Protein AF-A0A941GFA0-F1 (afdb_monomer_lite)

Radius of gyration: 11.66 Å; chains: 1; bounding box: 31×24×29 Å

Foldseek 3Di:
DKFKFKAFDQQDDQKDFQVRTDPVVPRGWQAAPVQFPDKWKDKLNHTDDPVQWDGGGGMIGGPDPGDRGGGIMIMMMTHGD

Organism: Niallia circulans (NCBI:txid1397)

InterPro domains:
  IPR025237 Domain of unknown function DUF4183 [PF13799] (7-78)

Secondary structure (DSSP, 8-state):
-EEEEEEE--SS-SEEEGGGB-GGG-S-----GGG-SEEEEEETTEEPPGGGEEEETTEEEE-SSSPPPTT-EEEEEEE--

Structure (mmCIF, N/CA/C/O backbone):
data_AF-A0A941GFA0-F1
#
_entry.id   AF-A0A941GFA0-F1
#
loop_
_atom_site.group_PDB
_atom_site.id
_atom_site.type_symbol
_atom_site.label_atom_id
_atom_site.label_alt_id
_atom_site.label_comp_id
_atom_site.label_asym_id
_atom_site.label_entity_id
_atom_site.label_seq_id
_atom_site.pdbx_PDB_ins_code
_atom_site.Cartn_x
_atom_site.Cartn_y
_atom_site.Cartn_z
_atom_site.occupancy
_atom_site.B_iso_or_equiv
_atom_site.auth_seq_id
_atom_site.auth_comp_id
_atom_site.auth_asym_id
_atom_site.auth_atom_id
_atom_site.pdbx_PDB_model_num
ATOM 1 N N . MET A 1 1 ? -17.982 1.833 6.844 1.00 92.00 1 MET A N 1
ATOM 2 C CA . MET A 1 1 ? -17.898 2.478 5.502 1.00 92.00 1 MET A CA 1
ATOM 3 C C . MET A 1 1 ? -16.568 2.108 4.856 1.00 92.00 1 MET A C 1
ATOM 5 O O . MET A 1 1 ? -15.613 1.901 5.591 1.00 92.00 1 MET A O 1
ATOM 9 N N . VAL A 1 2 ? -16.486 2.010 3.527 1.00 94.44 2 VAL A N 1
ATOM 10 C CA . VAL A 1 2 ? -15.210 1.778 2.821 1.00 94.44 2 VAL A CA 1
ATOM 11 C C . VAL A 1 2 ? -14.802 3.060 2.105 1.00 94.44 2 VAL A C 1
ATOM 13 O O . VAL A 1 2 ? -15.633 3.670 1.436 1.00 94.44 2 VAL A O 1
ATOM 16 N N . LEU A 1 3 ? -13.548 3.471 2.281 1.00 97.00 3 LEU A N 1
ATOM 17 C CA . LEU A 1 3 ? -12.906 4.524 1.500 1.00 97.00 3 LEU A CA 1
ATOM 18 C C . LEU A 1 3 ? -11.793 3.900 0.663 1.00 97.00 3 LEU A C 1
ATOM 20 O O . LEU A 1 3 ? -11.097 3.000 1.132 1.00 97.00 3 LEU A O 1
ATOM 24 N N . GLU A 1 4 ? -11.613 4.396 -0.553 1.00 97.56 4 GLU A N 1
ATOM 25 C CA . GLU A 1 4 ? -10.602 3.893 -1.473 1.00 97.56 4 GLU A CA 1
ATOM 26 C C . GLU A 1 4 ? -9.685 5.027 -1.929 1.00 97.56 4 GLU A C 1
ATOM 28 O O . GLU A 1 4 ? -10.125 6.160 -2.134 1.00 97.56 4 GLU A O 1
ATOM 33 N N . TYR A 1 5 ? -8.405 4.698 -2.065 1.00 98.56 5 TYR A N 1
ATOM 34 C CA . TYR A 1 5 ? -7.398 5.517 -2.722 1.00 98.56 5 TYR A CA 1
ATOM 35 C C . TYR A 1 5 ? -6.873 4.763 -3.946 1.00 98.56 5 TYR A C 1
ATOM 37 O O . TYR A 1 5 ? -6.588 3.570 -3.857 1.00 98.56 5 TYR A O 1
ATOM 45 N N . PHE A 1 6 ? -6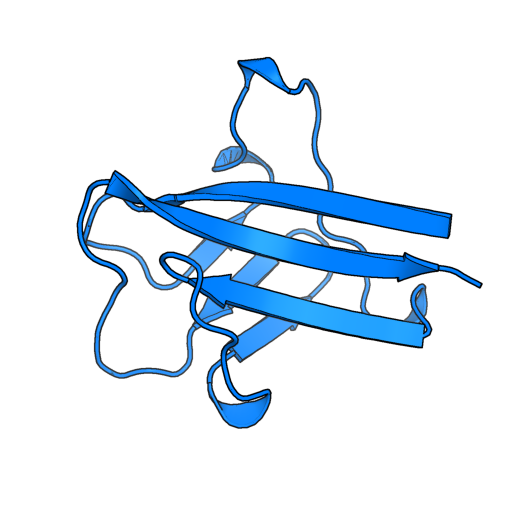.724 5.466 -5.063 1.00 98.50 6 PHE A N 1
ATOM 46 C CA . PHE A 1 6 ? -6.285 4.964 -6.357 1.00 98.50 6 PHE A CA 1
ATOM 47 C C . PHE A 1 6 ? -5.146 5.821 -6.889 1.00 98.50 6 PHE A C 1
ATOM 49 O O . PHE A 1 6 ? -5.308 7.033 -7.042 1.00 98.50 6 PHE A O 1
ATOM 56 N N . ALA A 1 7 ? -4.053 5.174 -7.275 1.00 98.44 7 ALA A N 1
ATOM 57 C CA . ALA A 1 7 ? -2.940 5.774 -7.997 1.00 98.44 7 ALA A CA 1
ATOM 58 C C . ALA A 1 7 ? -2.487 4.881 -9.156 1.00 98.44 7 ALA A C 1
ATOM 60 O O . ALA A 1 7 ? -2.795 3.686 -9.208 1.00 98.44 7 ALA A O 1
ATOM 61 N N . ILE A 1 8 ? -1.735 5.477 -10.080 1.00 98.25 8 ILE A N 1
ATOM 62 C CA . ILE A 1 8 ? -1.059 4.775 -11.171 1.00 98.25 8 ILE A CA 1
ATOM 63 C C . ILE A 1 8 ? 0.445 4.908 -10.952 1.00 98.25 8 ILE A C 1
ATOM 65 O O . ILE A 1 8 ? 0.965 6.013 -10.790 1.00 98.25 8 ILE A O 1
ATOM 69 N N . ALA A 1 9 ? 1.144 3.778 -10.918 1.00 97.94 9 ALA A N 1
ATOM 70 C CA . ALA A 1 9 ? 2.586 3.759 -10.752 1.00 97.94 9 ALA A CA 1
ATOM 71 C C . ALA A 1 9 ? 3.302 4.282 -12.002 1.00 97.94 9 ALA A C 1
ATOM 73 O O . ALA A 1 9 ? 2.907 3.999 -13.133 1.00 97.94 9 ALA A O 1
ATOM 74 N N . ASP A 1 10 ? 4.394 5.011 -11.789 1.00 96.88 10 ASP A N 1
ATOM 75 C CA . ASP A 1 10 ? 5.269 5.527 -12.849 1.00 96.88 10 ASP A CA 1
ATOM 76 C C . ASP A 1 10 ? 6.422 4.572 -13.198 1.00 96.88 10 ASP A C 1
ATOM 78 O O . ASP A 1 10 ? 7.187 4.839 -14.123 1.00 96.88 10 ASP A O 1
ATOM 82 N N . GLY A 1 11 ? 6.539 3.441 -12.493 1.00 97.00 11 GLY A N 1
ATOM 83 C CA . GLY A 1 11 ? 7.627 2.484 -12.684 1.00 97.00 11 GLY A CA 1
ATOM 84 C C . GLY A 1 11 ? 8.907 2.808 -11.919 1.00 97.00 11 GLY A C 1
ATOM 85 O O . GLY A 1 11 ? 9.921 2.173 -12.194 1.00 97.00 11 GLY A O 1
ATOM 86 N N . SER A 1 12 ? 8.900 3.792 -11.012 1.00 96.38 12 SER A N 1
ATOM 87 C CA . SER A 1 12 ? 10.129 4.288 -10.372 1.00 96.38 12 SER A CA 1
ATOM 88 C C . SER A 1 12 ? 10.049 4.530 -8.863 1.00 96.38 12 SER A C 1
ATOM 90 O O . SER A 1 12 ? 11.094 4.600 -8.218 1.00 96.38 12 SER A O 1
ATOM 92 N N . LYS A 1 13 ? 8.848 4.646 -8.282 1.00 94.81 13 LYS A N 1
ATOM 93 C CA . LYS A 1 13 ? 8.668 5.008 -6.866 1.00 94.81 13 LYS A CA 1
ATOM 94 C C . LYS A 1 13 ? 8.112 3.883 -5.991 1.00 94.81 13 LYS A C 1
ATOM 96 O O . LYS A 1 13 ? 7.235 3.125 -6.400 1.00 94.81 13 LYS A O 1
ATOM 101 N N . HIS A 1 14 ? 8.567 3.866 -4.738 1.00 98.12 14 HIS A N 1
ATOM 102 C CA . HIS A 1 14 ? 8.008 3.064 -3.638 1.00 98.12 14 HIS A CA 1
ATOM 103 C C . HIS A 1 14 ? 7.008 3.836 -2.776 1.00 98.12 14 HIS A C 1
ATOM 105 O O . HIS A 1 14 ? 6.278 3.236 -1.993 1.00 98.12 14 HIS A O 1
ATOM 111 N N . ILE A 1 15 ? 6.999 5.163 -2.879 1.00 98.50 15 ILE A N 1
ATOM 112 C CA . ILE A 1 15 ? 6.181 6.035 -2.038 1.00 98.50 15 ILE A CA 1
ATOM 113 C C . ILE A 1 15 ? 5.019 6.567 -2.869 1.00 98.50 15 ILE A C 1
ATOM 115 O O . ILE A 1 15 ? 5.230 7.113 -3.949 1.00 98.50 15 ILE A O 1
ATOM 119 N N . PHE A 1 16 ? 3.808 6.424 -2.341 1.00 98.56 16 PHE A N 1
ATOM 120 C CA . PHE A 1 16 ? 2.581 6.958 -2.922 1.00 98.56 16 PHE A CA 1
ATOM 121 C C . PHE A 1 16 ? 1.913 7.878 -1.911 1.00 98.56 16 PHE A C 1
ATOM 123 O O . PHE A 1 16 ? 1.662 7.489 -0.770 1.00 98.56 16 PHE A O 1
ATOM 130 N N . THR A 1 17 ? 1.625 9.099 -2.331 1.00 98.56 17 THR A N 1
ATOM 131 C CA . THR A 1 17 ? 1.012 10.148 -1.517 1.00 98.56 17 THR A CA 1
ATOM 132 C C . THR A 1 17 ? -0.369 10.508 -2.051 1.00 98.56 17 THR A C 1
ATOM 134 O O . THR A 1 17 ? -0.766 10.096 -3.143 1.00 98.56 17 THR A O 1
ATOM 137 N N . GLU A 1 18 ? -1.121 11.326 -1.318 1.00 98.44 18 GLU A N 1
ATOM 138 C CA . GLU A 1 18 ? -2.404 11.850 -1.811 1.00 98.44 18 GLU A CA 1
ATOM 139 C C . GLU A 1 18 ? -2.273 12.611 -3.150 1.00 98.44 18 GLU A C 1
ATOM 141 O O . GLU A 1 18 ? -3.232 12.648 -3.920 1.00 98.44 18 GLU A O 1
ATOM 146 N N . GLU A 1 19 ? -1.095 13.165 -3.466 1.00 97.25 19 GLU A N 1
ATOM 147 C CA . GLU A 1 19 ? -0.825 13.876 -4.728 1.00 97.25 19 GLU A CA 1
ATOM 148 C C . GLU A 1 19 ? -0.690 12.940 -5.936 1.00 97.25 19 GLU A C 1
ATOM 150 O O . GLU A 1 19 ? -0.972 13.346 -7.066 1.00 97.25 19 GLU A O 1
ATOM 155 N N . ASP A 1 20 ? -0.310 11.683 -5.694 1.00 97.75 20 ASP A N 1
ATOM 156 C CA . ASP A 1 20 ? -0.225 10.631 -6.712 1.00 97.75 20 ASP A CA 1
ATOM 157 C C . ASP A 1 20 ? -1.599 10.034 -7.058 1.00 97.75 20 ASP A C 1
ATOM 159 O O . ASP A 1 20 ? -1.716 9.210 -7.969 1.00 97.75 20 ASP A O 1
ATOM 163 N N . GLY A 1 21 ? -2.642 10.438 -6.327 1.00 97.62 21 GLY A N 1
ATOM 164 C CA . GLY A 1 21 ? -4.003 9.983 -6.552 1.00 97.62 21 GLY A CA 1
ATOM 165 C C . GLY A 1 21 ? -4.530 10.372 -7.938 1.00 97.62 21 GLY A C 1
ATOM 166 O O . GLY A 1 21 ? -4.306 11.481 -8.426 1.00 97.62 21 GLY A O 1
ATOM 167 N N . VAL A 1 22 ? -5.294 9.471 -8.560 1.00 97.62 22 VAL A N 1
ATOM 168 C CA . VAL A 1 22 ? -6.040 9.722 -9.806 1.00 97.62 22 VAL A CA 1
ATOM 169 C C . VAL A 1 22 ? -6.957 10.940 -9.628 1.00 97.62 22 VAL A C 1
ATOM 171 O O . VAL A 1 22 ? -7.910 10.911 -8.845 1.00 97.62 22 VAL A O 1
ATOM 174 N N . LYS A 1 23 ? -6.665 12.026 -10.348 1.00 93.81 23 LYS A N 1
ATOM 175 C CA . LYS A 1 23 ? -7.297 13.343 -10.145 1.00 93.81 23 LYS A CA 1
ATOM 176 C C . LYS A 1 23 ? -8.761 13.366 -10.579 1.00 93.81 23 LYS A C 1
ATOM 178 O O . LYS A 1 23 ? -9.562 14.111 -10.019 1.00 93.81 23 LYS A O 1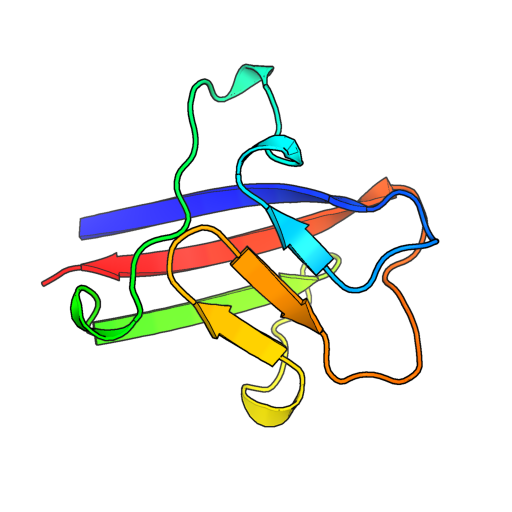
ATOM 183 N N . GLU A 1 24 ? -9.121 12.530 -11.544 1.00 94.94 24 GLU A N 1
ATOM 184 C CA . GLU A 1 24 ? -10.469 12.368 -12.090 1.00 94.94 24 GLU A CA 1
ATOM 185 C C . GLU A 1 24 ? -11.457 11.820 -11.050 1.00 94.94 24 GLU A C 1
ATOM 187 O O . GLU A 1 24 ? -12.660 12.046 -11.165 1.00 94.94 24 GLU A O 1
ATOM 192 N N . LEU A 1 25 ? -10.953 11.147 -10.008 1.00 93.50 25 LEU A N 1
ATOM 193 C CA . LEU A 1 25 ? -11.746 10.654 -8.878 1.00 93.50 25 LEU A CA 1
ATOM 194 C C . LEU A 1 25 ? -11.900 11.701 -7.760 1.00 93.50 25 LEU A C 1
ATOM 196 O O . LEU A 1 25 ? -12.460 11.416 -6.702 1.00 93.50 25 LEU A O 1
ATOM 200 N N . GLY A 1 26 ? -11.429 12.929 -7.991 1.00 93.56 26 GLY A N 1
ATOM 201 C CA . GLY A 1 26 ? -11.477 14.021 -7.029 1.00 93.56 26 GLY A CA 1
ATOM 202 C C . GLY A 1 26 ? -10.380 13.934 -5.968 1.00 93.56 26 GLY A C 1
ATOM 203 O O . GLY A 1 26 ? -9.368 13.255 -6.127 1.00 93.56 26 GLY A O 1
ATOM 204 N N . LYS A 1 27 ? -10.560 14.678 -4.869 1.00 94.12 27 LYS A N 1
ATOM 205 C CA . LYS A 1 27 ? -9.587 14.699 -3.773 1.00 94.12 27 LYS A CA 1
ATOM 206 C C . LYS A 1 27 ? -9.664 13.395 -2.985 1.00 94.12 27 LYS A C 1
ATOM 208 O O . LYS A 1 27 ? -10.599 13.187 -2.213 1.00 94.12 27 LYS A O 1
ATOM 213 N N . GLN A 1 28 ? -8.648 12.566 -3.152 1.00 97.69 28 GLN A N 1
ATOM 214 C CA . GLN A 1 28 ? -8.497 11.314 -2.425 1.00 97.69 28 GLN A CA 1
ATOM 215 C C . GLN A 1 28 ? -7.727 11.541 -1.122 1.00 97.69 28 GLN A C 1
ATOM 217 O O . GLN A 1 28 ? -7.032 12.547 -0.970 1.00 97.69 28 GLN A O 1
ATOM 222 N N . LYS A 1 29 ? -7.885 10.625 -0.165 1.00 97.56 29 LYS A N 1
ATOM 223 C CA . LYS A 1 29 ? -7.170 10.670 1.112 1.00 97.56 29 LYS A CA 1
ATOM 224 C C . LYS A 1 29 ? -6.623 9.309 1.485 1.00 97.56 29 LYS A C 1
ATOM 226 O O . LYS A 1 29 ? -7.298 8.312 1.260 1.00 97.56 29 LYS A O 1
ATOM 231 N N . ILE A 1 30 ? -5.467 9.296 2.135 1.00 98.56 30 ILE A N 1
ATOM 232 C CA . ILE A 1 30 ? -4.923 8.110 2.798 1.00 98.56 30 ILE A CA 1
ATOM 233 C C . ILE A 1 30 ? -5.088 8.341 4.300 1.00 98.56 30 ILE A C 1
ATOM 235 O O . ILE A 1 30 ? -4.451 9.216 4.890 1.00 98.56 30 ILE A O 1
ATOM 239 N N . LEU A 1 31 ? -6.018 7.612 4.914 1.00 98.06 31 LEU A N 1
ATOM 240 C CA . LEU A 1 31 ? -6.362 7.811 6.320 1.00 98.06 31 LEU A CA 1
ATOM 241 C C . LEU A 1 31 ? -5.253 7.311 7.244 1.00 98.06 31 LEU A C 1
ATOM 243 O O . LEU A 1 31 ? -4.532 6.368 6.933 1.00 98.06 31 LEU A O 1
ATOM 247 N N . ASP A 1 32 ? -5.176 7.920 8.424 1.00 97.50 32 ASP A N 1
ATOM 248 C CA . ASP A 1 32 ? -4.357 7.405 9.513 1.00 97.50 32 ASP A CA 1
ATOM 249 C C . ASP A 1 32 ? -4.821 5.977 9.891 1.00 97.50 32 ASP A C 1
ATOM 251 O O . ASP A 1 32 ? -6.025 5.777 10.111 1.00 97.50 32 ASP A O 1
ATOM 255 N N . PRO A 1 33 ? -3.911 4.986 9.995 1.00 96.81 33 PRO A N 1
ATOM 256 C CA . PRO A 1 33 ? -4.250 3.622 10.404 1.00 96.81 33 PRO A CA 1
ATOM 257 C C . PRO A 1 33 ? -5.034 3.515 11.715 1.00 96.81 33 PRO A C 1
ATOM 259 O O . PRO A 1 33 ? -5.838 2.601 11.867 1.00 96.81 33 PRO A O 1
ATOM 262 N N . SER A 1 34 ? -4.868 4.460 12.645 1.00 96.69 34 SER A N 1
ATOM 263 C CA . SER A 1 34 ? -5.623 4.512 13.905 1.00 96.69 34 SER A CA 1
ATOM 264 C C . SER A 1 34 ? -7.108 4.862 13.732 1.00 96.69 34 SER A C 1
ATOM 266 O O . SER A 1 34 ? -7.887 4.722 14.675 1.00 96.69 34 SER A O 1
ATOM 268 N N . LYS A 1 35 ? -7.518 5.341 12.551 1.00 96.25 35 LYS A N 1
ATOM 269 C CA . LYS A 1 35 ? -8.899 5.748 12.231 1.00 96.25 35 LYS A CA 1
ATOM 270 C C . LYS A 1 35 ? -9.675 4.702 11.435 1.00 96.25 35 LYS A C 1
ATOM 272 O O . LYS A 1 35 ? -10.821 4.952 11.066 1.00 96.25 35 LYS A O 1
ATOM 277 N N . VAL A 1 36 ? -9.071 3.551 11.162 1.00 96.50 36 VAL A N 1
ATOM 278 C CA . VAL A 1 36 ? -9.678 2.468 10.385 1.00 96.50 36 VAL A CA 1
ATOM 279 C C . VAL A 1 36 ? -9.498 1.145 11.123 1.00 96.50 36 VAL A C 1
ATOM 281 O O . VAL A 1 36 ? -8.570 0.977 11.907 1.00 96.50 36 VAL A O 1
ATOM 284 N N . SER A 1 37 ? -10.375 0.177 10.877 1.00 95.44 37 SER A N 1
ATOM 285 C CA . SER A 1 37 ? -10.212 -1.176 11.424 1.00 95.44 37 SER A CA 1
ATOM 286 C C . SER A 1 37 ? -9.247 -2.023 10.620 1.00 95.44 37 SER A C 1
ATOM 288 O O . SER A 1 37 ? -8.609 -2.926 11.160 1.00 95.44 37 SER A O 1
ATOM 290 N N . TYR A 1 38 ? -9.207 -1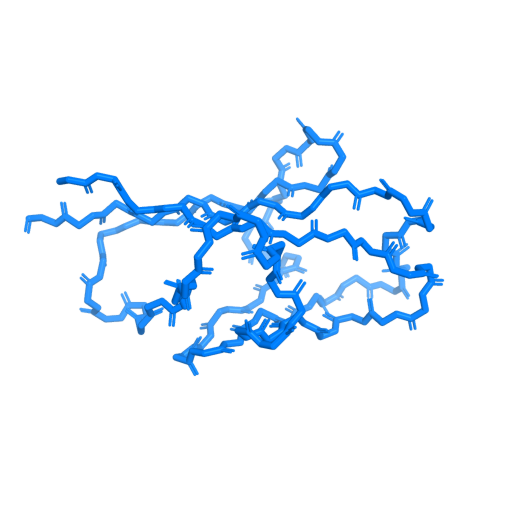.802 9.309 1.00 95.38 38 TYR A N 1
ATOM 291 C CA . TYR A 1 38 ? -8.484 -2.674 8.404 1.00 95.38 38 TYR A CA 1
ATOM 292 C C . TYR A 1 38 ? -8.138 -1.953 7.106 1.00 95.38 38 TYR A C 1
ATOM 294 O O . TYR A 1 38 ? -8.848 -1.037 6.682 1.00 95.38 38 TYR A O 1
ATOM 302 N N . MET A 1 39 ? -7.054 -2.397 6.476 1.00 98.12 39 MET A N 1
ATOM 303 C CA . MET A 1 39 ? -6.602 -1.900 5.186 1.00 98.12 39 MET A CA 1
ATOM 304 C C . MET A 1 39 ? -6.142 -3.054 4.300 1.00 98.12 39 MET A C 1
ATOM 306 O O . MET A 1 39 ? -5.474 -3.965 4.790 1.00 98.12 39 MET A O 1
ATOM 310 N N . ASN A 1 40 ? -6.447 -2.958 3.008 1.00 98.44 40 ASN A N 1
ATOM 311 C CA . ASN A 1 40 ? -5.898 -3.815 1.959 1.00 98.44 40 ASN A CA 1
ATOM 312 C C . ASN A 1 40 ? -5.188 -2.955 0.925 1.00 98.44 40 ASN A C 1
ATOM 314 O O . ASN A 1 40 ? -5.787 -2.006 0.421 1.00 98.44 40 ASN A O 1
ATOM 318 N N . LEU A 1 41 ? -3.959 -3.321 0.574 1.00 98.69 41 LEU A N 1
ATOM 319 C CA . LEU A 1 41 ? -3.260 -2.746 -0.566 1.00 98.69 41 LEU A CA 1
ATOM 320 C C . LEU A 1 41 ? -3.269 -3.741 -1.725 1.00 98.69 41 LEU A C 1
ATOM 322 O O . LEU A 1 41 ? -2.831 -4.878 -1.573 1.00 98.69 41 LEU A O 1
ATOM 326 N N . PHE A 1 42 ? -3.727 -3.300 -2.888 1.00 98.75 42 PHE A N 1
ATOM 327 C CA . PHE A 1 42 ? -3.628 -4.041 -4.135 1.00 98.75 42 PHE A CA 1
ATOM 328 C C . PHE A 1 42 ? -2.656 -3.331 -5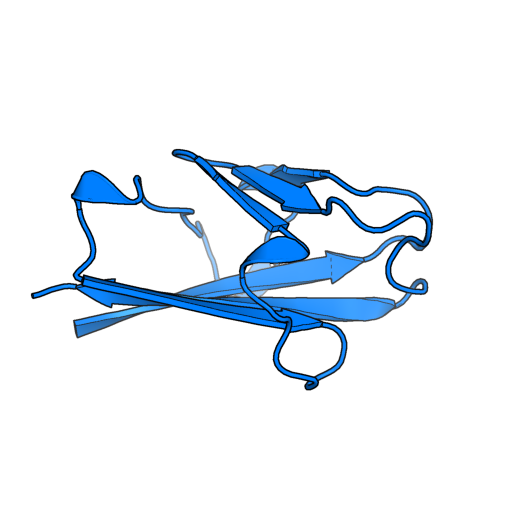.065 1.00 98.75 42 PHE A C 1
ATOM 330 O O . PHE A 1 42 ? -2.752 -2.119 -5.261 1.00 98.75 42 PHE A O 1
ATOM 337 N N . ILE A 1 43 ? -1.753 -4.097 -5.667 1.00 98.25 43 ILE A N 1
ATOM 338 C CA . ILE A 1 43 ? -0.865 -3.625 -6.727 1.00 98.25 43 ILE A CA 1
ATOM 339 C C . ILE A 1 43 ? -1.131 -4.489 -7.949 1.00 98.25 43 ILE A C 1
ATOM 341 O O . ILE A 1 43 ? -1.034 -5.713 -7.875 1.00 98.25 43 ILE A O 1
ATOM 345 N N . ASN A 1 44 ? -1.520 -3.856 -9.056 1.00 97.12 44 ASN A N 1
ATOM 346 C CA . ASN A 1 44 ? -1.921 -4.529 -10.289 1.00 97.12 44 ASN A CA 1
ATOM 347 C C . ASN A 1 44 ? -2.960 -5.646 -10.041 1.00 97.12 44 ASN A C 1
ATOM 349 O O . ASN A 1 44 ? -2.801 -6.780 -10.486 1.00 97.12 44 ASN A O 1
ATOM 353 N N . ALA A 1 45 ? -3.995 -5.324 -9.256 1.00 97.31 45 ALA 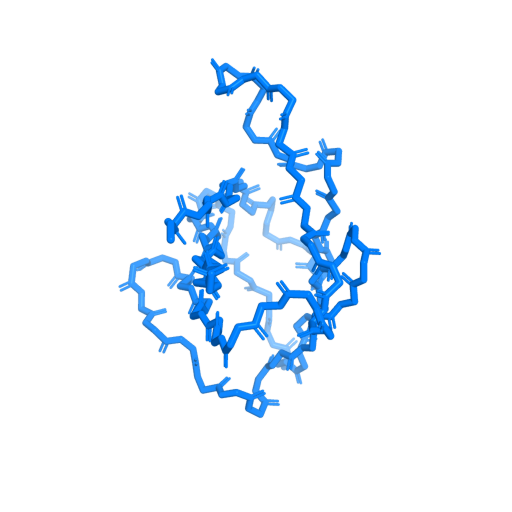A N 1
ATOM 354 C CA . ALA A 1 45 ? -5.054 -6.236 -8.803 1.00 97.31 45 ALA A CA 1
ATOM 355 C C . ALA A 1 45 ? -4.615 -7.412 -7.895 1.00 97.31 45 ALA A C 1
ATOM 357 O O . ALA A 1 45 ? -5.453 -8.230 -7.518 1.00 97.31 45 ALA A O 1
ATOM 358 N N . VAL A 1 46 ? -3.346 -7.482 -7.479 1.00 98.12 46 VAL A N 1
ATOM 359 C CA . VAL A 1 46 ? -2.842 -8.497 -6.539 1.00 98.12 46 VAL A CA 1
ATOM 360 C C . VAL A 1 46 ? -2.800 -7.928 -5.124 1.00 98.12 46 VAL A C 1
ATOM 362 O O . VAL A 1 46 ? -2.147 -6.908 -4.886 1.00 98.12 46 VAL A O 1
ATOM 365 N N . LEU A 1 47 ? -3.464 -8.605 -4.180 1.00 98.50 47 LEU A N 1
ATOM 366 C CA . LEU A 1 47 ? -3.411 -8.262 -2.757 1.00 98.50 47 LEU A CA 1
ATOM 367 C C . LEU A 1 47 ? -1.979 -8.403 -2.236 1.00 98.50 47 LEU A C 1
ATOM 369 O O . LEU A 1 47 ? -1.371 -9.467 -2.353 1.00 98.50 47 LEU A O 1
ATOM 373 N N . GLN A 1 48 ? -1.466 -7.336 -1.638 1.00 98.31 48 GLN A N 1
ATOM 374 C CA . GLN A 1 48 ? -0.134 -7.311 -1.058 1.00 98.31 48 GLN A CA 1
ATOM 375 C C . GLN A 1 48 ? -0.163 -7.783 0.402 1.00 98.31 48 GLN A C 1
ATOM 377 O O . GLN A 1 48 ? -1.035 -7.355 1.167 1.00 98.31 48 GLN A O 1
ATOM 382 N N . PRO A 1 49 ? 0.795 -8.631 0.818 1.00 97.94 49 PRO A N 1
ATOM 383 C CA . PRO A 1 49 ? 1.042 -8.931 2.225 1.00 97.94 49 PRO A CA 1
ATOM 384 C C . PRO A 1 49 ? 1.283 -7.657 3.041 1.00 97.94 49 PRO A C 1
ATOM 386 O O . PRO A 1 49 ? 1.870 -6.697 2.543 1.00 97.94 49 PRO A O 1
ATOM 389 N N . LYS A 1 50 ? 0.871 -7.649 4.312 1.00 95.62 50 LYS A N 1
ATOM 390 C CA . LYS A 1 50 ? 1.013 -6.473 5.190 1.00 95.62 50 LYS A CA 1
ATOM 391 C C . LYS A 1 50 ? 2.468 -6.121 5.478 1.00 95.62 50 LYS A C 1
ATOM 393 O O . LYS A 1 50 ? 2.776 -4.980 5.786 1.00 95.62 50 LYS A O 1
ATOM 398 N N . GLU A 1 51 ? 3.357 -7.097 5.379 1.00 97.00 51 GLU A N 1
ATOM 399 C CA . GLU A 1 51 ? 4.794 -6.946 5.563 1.00 97.00 51 GLU A CA 1
ATOM 400 C C . GLU A 1 51 ? 5.436 -6.154 4.412 1.00 97.00 51 GLU A C 1
ATOM 402 O O . GLU A 1 51 ? 6.471 -5.519 4.610 1.00 97.00 51 GLU A O 1
ATOM 407 N N . ASN A 1 52 ? 4.800 -6.140 3.233 1.00 98.19 52 ASN A N 1
ATOM 408 C CA . ASN A 1 52 ? 5.328 -5.506 2.025 1.00 98.19 52 ASN A CA 1
ATOM 409 C C . ASN A 1 52 ? 5.080 -3.998 1.971 1.00 98.19 52 ASN A C 1
ATOM 411 O O . ASN A 1 52 ? 5.557 -3.341 1.046 1.00 98.19 52 ASN A O 1
ATOM 415 N N . TYR A 1 53 ? 4.330 -3.428 2.913 1.00 98.31 53 TYR A N 1
ATOM 416 C CA . TYR A 1 53 ? 4.041 -2.003 2.901 1.00 98.31 53 TYR A CA 1
ATOM 417 C C . TYR A 1 53 ? 3.791 -1.442 4.297 1.00 98.31 53 TYR A C 1
ATOM 419 O O . TYR A 1 53 ? 3.558 -2.150 5.273 1.00 98.31 53 TYR A O 1
ATOM 427 N N . GLU A 1 54 ? 3.845 -0.125 4.389 1.00 98.44 54 GLU A N 1
ATOM 428 C CA . GLU A 1 54 ? 3.424 0.631 5.554 1.00 98.44 54 GLU A CA 1
ATOM 429 C C . GLU A 1 54 ? 2.549 1.789 5.111 1.00 98.44 54 GLU A C 1
ATOM 431 O O . GLU A 1 54 ? 2.793 2.408 4.076 1.00 98.44 54 GLU A O 1
ATOM 436 N N . VAL A 1 55 ? 1.508 2.054 5.892 1.00 98.56 55 VAL A N 1
ATOM 437 C CA . VAL A 1 55 ? 0.608 3.180 5.670 1.00 98.56 55 VAL A CA 1
ATOM 438 C C . VAL A 1 55 ? 0.747 4.117 6.850 1.00 98.56 55 VAL A C 1
ATOM 440 O O . VAL A 1 55 ? 0.676 3.691 8.000 1.00 98.56 55 VAL A O 1
ATOM 443 N N . THR A 1 56 ? 0.908 5.397 6.558 1.00 98.31 56 THR A N 1
ATOM 444 C CA . THR A 1 56 ? 0.764 6.485 7.520 1.00 98.31 56 THR A CA 1
ATOM 445 C C . THR A 1 56 ? -0.261 7.474 6.979 1.00 98.31 56 THR A C 1
ATOM 447 O O . THR A 1 56 ? -0.727 7.350 5.844 1.00 98.31 56 THR A O 1
ATOM 450 N N . GLN A 1 57 ? -0.663 8.455 7.789 1.00 98.38 57 GLN A N 1
ATOM 451 C CA . GLN A 1 57 ? -1.572 9.487 7.304 1.00 98.38 57 GLN A CA 1
ATOM 452 C C . GLN A 1 57 ? -0.980 10.174 6.059 1.00 98.38 57 GLN A C 1
ATOM 454 O O . GLN A 1 57 ? 0.083 10.788 6.128 1.00 98.38 57 GLN A O 1
ATOM 459 N N . GLY A 1 58 ? -1.691 10.083 4.933 1.00 98.50 58 GLY A N 1
ATOM 460 C CA . GLY A 1 58 ? -1.318 10.709 3.666 1.00 98.50 58 GLY A CA 1
ATOM 461 C C . GLY A 1 58 ? -0.308 9.942 2.802 1.00 98.50 58 GLY A C 1
ATOM 462 O O . GLY A 1 58 ? 0.038 10.448 1.734 1.00 98.50 58 GLY A O 1
ATOM 463 N N . MET A 1 59 ? 0.170 8.760 3.217 1.00 98.62 59 MET A N 1
ATOM 464 C CA . MET A 1 59 ? 1.266 8.073 2.521 1.00 98.62 59 MET A CA 1
ATOM 465 C C . MET A 1 59 ? 1.202 6.542 2.621 1.00 98.62 59 MET A C 1
ATOM 467 O O . MET A 1 59 ? 0.910 5.977 3.673 1.00 98.62 59 MET A O 1
ATOM 471 N N . ILE A 1 60 ? 1.562 5.872 1.526 1.00 98.75 60 ILE A N 1
ATOM 472 C CA . ILE A 1 60 ? 1.878 4.443 1.451 1.00 98.75 60 ILE A CA 1
ATOM 473 C C . ILE A 1 60 ? 3.361 4.322 1.090 1.00 98.75 60 ILE A C 1
ATOM 475 O O . ILE A 1 60 ? 3.816 4.955 0.139 1.00 98.75 60 ILE A O 1
ATOM 479 N N . CYS A 1 61 ? 4.110 3.506 1.824 1.00 98.62 61 CYS A N 1
ATOM 480 C CA . CYS A 1 61 ? 5.506 3.186 1.541 1.00 98.62 61 CYS A CA 1
ATOM 481 C C . CYS A 1 61 ? 5.642 1.682 1.290 1.00 98.62 61 CYS A C 1
ATOM 483 O O . CYS A 1 61 ? 5.323 0.878 2.168 1.00 98.62 61 CYS A O 1
ATOM 485 N N . LEU A 1 62 ? 6.094 1.299 0.097 1.00 98.56 62 LEU A N 1
ATOM 486 C CA . LEU A 1 62 ? 6.398 -0.088 -0.241 1.00 98.56 62 LEU A CA 1
ATOM 487 C C . LEU A 1 62 ? 7.754 -0.488 0.349 1.00 98.56 62 LEU A C 1
ATOM 489 O O . LEU A 1 62 ? 8.730 0.250 0.248 1.00 98.56 62 LEU A O 1
ATOM 493 N N . LYS A 1 63 ? 7.801 -1.673 0.958 1.00 98.31 63 LYS A N 1
ATOM 494 C CA . LYS A 1 63 ? 8.991 -2.269 1.590 1.00 98.31 63 LYS A CA 1
ATOM 495 C C . LYS A 1 63 ? 9.663 -3.326 0.711 1.00 98.31 63 LYS A C 1
ATOM 497 O O . LYS A 1 63 ? 10.603 -3.981 1.151 1.00 98.31 63 LYS A O 1
ATOM 502 N N . THR A 1 64 ? 9.153 -3.523 -0.500 1.00 96.25 64 THR A N 1
ATOM 503 C CA . THR A 1 64 ? 9.699 -4.437 -1.502 1.00 96.25 64 THR A CA 1
ATOM 504 C C . THR A 1 64 ? 10.945 -3.846 -2.157 1.00 96.25 64 THR A C 1
ATOM 506 O O . THR A 1 64 ? 11.095 -2.627 -2.234 1.00 96.25 64 THR A O 1
ATOM 509 N N . GLU A 1 65 ? 11.851 -4.699 -2.639 1.00 94.88 65 GLU A N 1
ATOM 510 C CA . GLU A 1 65 ? 13.017 -4.234 -3.405 1.00 94.88 65 GLU A CA 1
ATOM 511 C C . GLU A 1 65 ? 12.580 -3.639 -4.749 1.00 94.88 65 GLU A C 1
ATOM 513 O O . GLU A 1 65 ? 13.078 -2.596 -5.174 1.00 94.88 65 GLU A O 1
ATOM 518 N N . ASP A 1 66 ? 11.602 -4.273 -5.395 1.00 94.19 66 ASP A N 1
ATOM 519 C CA . ASP A 1 66 ? 11.017 -3.841 -6.652 1.00 94.19 66 ASP A CA 1
ATOM 520 C C . ASP A 1 66 ?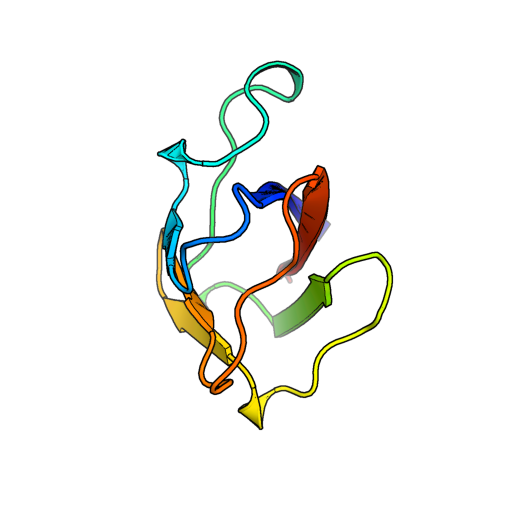 9.934 -2.770 -6.469 1.00 94.19 66 ASP A C 1
ATOM 522 O O . ASP A 1 66 ? 9.268 -2.671 -5.433 1.00 94.19 66 ASP A O 1
ATOM 526 N N . VAL A 1 67 ? 9.766 -1.966 -7.519 1.00 96.50 67 VAL A N 1
ATOM 527 C CA . VAL A 1 67 ? 8.687 -0.985 -7.661 1.00 96.50 67 VAL A CA 1
ATOM 528 C C . VAL A 1 67 ? 7.601 -1.526 -8.587 1.00 96.50 67 VAL A C 1
ATOM 530 O O . VAL A 1 67 ? 7.907 -2.282 -9.516 1.00 96.50 67 VAL A O 1
ATOM 533 N N . PRO A 1 68 ? 6.336 -1.104 -8.418 1.00 97.50 68 PRO A N 1
ATOM 534 C CA . PRO A 1 68 ? 5.289 -1.453 -9.362 1.00 97.50 68 PRO A CA 1
ATOM 535 C C . PRO A 1 68 ? 5.634 -0.929 -10.755 1.00 97.50 68 PRO A C 1
ATOM 537 O O . PRO A 1 68 ? 6.044 0.222 -10.904 1.00 97.50 68 PRO A O 1
ATOM 540 N N . ILE A 1 69 ? 5.438 -1.762 -11.779 1.00 97.19 69 ILE A N 1
ATOM 541 C CA . ILE A 1 69 ? 5.697 -1.390 -13.174 1.00 97.19 69 ILE A CA 1
ATOM 542 C C . ILE A 1 69 ? 4.889 -0.153 -13.590 1.00 97.19 69 ILE A C 1
ATOM 544 O O . ILE A 1 69 ? 3.790 0.088 -13.088 1.00 97.19 69 ILE A O 1
ATOM 548 N N . CYS A 1 70 ? 5.413 0.617 -14.546 1.00 97.81 70 CYS A N 1
ATOM 549 C CA . CYS A 1 70 ? 4.706 1.778 -15.083 1.00 97.81 70 CYS A CA 1
ATOM 550 C C . CYS A 1 70 ? 3.318 1.378 -15.611 1.00 97.81 70 CYS A C 1
ATOM 552 O O . CYS A 1 70 ? 3.182 0.406 -16.356 1.00 97.81 70 CYS A O 1
ATOM 554 N N . GLY A 1 71 ? 2.288 2.114 -15.193 1.00 97.81 71 GLY A N 1
ATOM 555 C CA . GLY A 1 71 ? 0.890 1.835 -15.519 1.00 97.81 71 GLY A CA 1
ATOM 556 C C . GLY A 1 71 ? 0.187 0.858 -14.570 1.00 97.81 71 GLY A C 1
ATOM 557 O O . GLY A 1 71 ? -1.029 0.706 -14.675 1.00 97.81 71 GLY A O 1
ATOM 558 N N . ALA A 1 72 ? 0.895 0.220 -13.629 1.00 98.06 72 ALA A N 1
ATOM 559 C CA . ALA A 1 72 ? 0.258 -0.618 -12.616 1.00 98.06 72 ALA A CA 1
ATOM 560 C C . ALA A 1 72 ? -0.656 0.214 -11.709 1.00 98.06 72 ALA A C 1
ATOM 562 O O . ALA A 1 72 ? -0.305 1.314 -11.275 1.00 98.06 72 ALA A O 1
ATOM 563 N N . THR A 1 73 ? -1.822 -0.339 -11.385 1.00 98.06 73 THR A N 1
ATOM 564 C CA . THR A 1 73 ? -2.749 0.271 -10.432 1.00 98.06 73 THR A CA 1
ATOM 565 C C . THR A 1 73 ? -2.287 0.022 -9.003 1.00 98.06 73 THR A C 1
ATOM 567 O O . THR A 1 73 ? -1.888 -1.089 -8.657 1.00 98.06 73 THR A O 1
ATOM 570 N N . VAL A 1 74 ? -2.372 1.048 -8.162 1.00 98.56 74 VAL A N 1
ATOM 571 C CA . VAL A 1 74 ? -2.159 0.956 -6.715 1.00 98.56 74 VAL A CA 1
ATOM 572 C C . VAL A 1 74 ? -3.457 1.364 -6.041 1.00 98.56 74 VAL A C 1
ATOM 574 O O . VAL A 1 74 ? -3.906 2.498 -6.201 1.00 98.56 74 VAL A O 1
ATOM 577 N N . VAL A 1 75 ? -4.082 0.428 -5.329 1.00 98.69 75 VAL A N 1
ATOM 578 C CA . VAL A 1 75 ? -5.393 0.629 -4.704 1.00 98.69 75 VAL A CA 1
ATOM 579 C C . VAL A 1 75 ? -5.311 0.311 -3.222 1.00 98.69 75 VAL A C 1
ATOM 581 O O . VAL A 1 75 ? -5.033 -0.827 -2.851 1.00 98.69 75 VAL A O 1
ATOM 584 N N . LEU A 1 76 ? -5.580 1.299 -2.371 1.00 98.75 76 LEU A N 1
ATOM 585 C CA . LEU A 1 76 ? -5.698 1.110 -0.928 1.00 98.75 76 LEU A CA 1
ATOM 586 C C . LEU A 1 76 ? -7.173 1.169 -0.531 1.00 98.75 76 LEU A C 1
ATOM 588 O O . LEU A 1 76 ? -7.806 2.217 -0.641 1.00 98.75 76 LEU A O 1
ATOM 592 N N . GLN A 1 77 ? -7.705 0.060 -0.025 1.00 98.50 77 GLN A N 1
ATOM 593 C CA . GLN A 1 77 ? -9.022 0.019 0.606 1.00 98.50 77 GLN A CA 1
ATOM 594 C C . GLN A 1 77 ? -8.884 0.225 2.111 1.00 98.50 77 GLN A C 1
ATOM 596 O O . GLN A 1 77 ? -8.057 -0.419 2.755 1.00 98.50 77 GLN A O 1
ATOM 601 N N . MET A 1 78 ? -9.723 1.088 2.676 1.00 98.25 78 MET A N 1
ATOM 602 C CA . MET A 1 78 ? -9.720 1.475 4.086 1.00 98.25 78 MET A CA 1
ATOM 603 C C . MET A 1 78 ? -11.109 1.262 4.687 1.00 98.25 78 MET A C 1
ATOM 605 O O . MET A 1 78 ? -12.081 1.908 4.290 1.00 98.25 78 MET A O 1
ATOM 609 N N . PHE A 1 79 ? -11.205 0.362 5.663 1.00 97.81 79 PHE A N 1
ATOM 610 C CA . PHE A 1 79 ? -12.463 0.004 6.314 1.00 97.81 79 PHE A CA 1
ATOM 611 C C . PHE A 1 79 ? -12.636 0.815 7.601 1.00 97.81 79 PHE A C 1
ATOM 613 O O . PHE A 1 79 ? -11.938 0.584 8.587 1.00 97.81 79 PHE A O 1
ATOM 620 N N . ILE A 1 80 ? -13.566 1.767 7.587 1.00 94.81 80 ILE A N 1
ATOM 621 C CA . ILE A 1 80 ? -13.918 2.631 8.723 1.00 94.81 80 ILE A CA 1
ATOM 622 C C . ILE A 1 80 ? -15.081 1.988 9.490 1.00 94.81 80 ILE A C 1
ATOM 624 O O . ILE A 1 80 ? -16.037 1.526 8.850 1.00 94.81 80 ILE A O 1
ATOM 628 N N . VAL A 1 81 ? -15.014 1.999 10.827 1.00 80.88 81 VAL A N 1
ATOM 629 C CA . VAL A 1 81 ? -16.136 1.624 11.714 1.00 80.88 81 VAL A CA 1
ATOM 630 C C . VAL A 1 81 ? -17.192 2.712 11.708 1.00 80.88 81 VAL A C 1
ATOM 632 O O . VAL A 1 81 ? -16.822 3.878 11.964 1.00 80.88 81 VAL A O 1
#

pLDDT: mean 97.1, std 2.37, range [80.88, 98.75]

Sequence (81 aa):
MVLEYFAIADGSKHIFTEEDGVKELGKQKILDPSKVSYMNLFINAVLQPKENYEVTQGMICLKTEDVPICGATVVLQMFIV